Protein AF-A0A7C2RBG1-F1 (afdb_monomer)

Sequence (64 aa):
MGRTRGGLSTKINAVVGRRGLPVRVVLAPGQASDKAAAPDLVDHLRLGRDVVADRGYDSRPSWS

Secondary structure (DSSP, 8-state):
--EETTEE-EEEEEEE-TTS-EEEEEEEETTS-GGGTHHHHHTT----SPPP--GGG-------

Structure (mmCIF, N/CA/C/O backbone):
data_AF-A0A7C2RBG1-F1
#
_entry.id   AF-A0A7C2RBG1-F1
#
loop_
_atom_site.group_PDB
_atom_site.id
_atom_site.type_symbol
_atom_site.label_atom_id
_atom_site.label_alt_id
_atom_site.label_comp_id
_atom_site.label_asym_id
_atom_site.label_entity_id
_atom_site.label_seq_id
_atom_site.pdbx_PDB_ins_code
_atom_site.Cartn_x
_atom_site.Cartn_y
_atom_site.Cartn_z
_atom_site.occupancy
_atom_site.B_iso_or_equiv
_atom_site.auth_seq_id
_atom_site.auth_comp_id
_atom_site.auth_asym_id
_atom_site.auth_atom_id
_atom_site.pdbx_PDB_model_num
ATOM 1 N N . MET A 1 1 ? 10.340 -4.901 -13.606 1.00 52.66 1 MET A N 1
ATOM 2 C CA . MET A 1 1 ? 11.188 -5.255 -12.445 1.00 52.66 1 MET A CA 1
ATOM 3 C C . MET A 1 1 ? 12.003 -4.034 -12.028 1.00 52.66 1 MET A C 1
ATOM 5 O O . MET A 1 1 ? 12.848 -3.591 -12.794 1.00 52.66 1 MET A O 1
ATOM 9 N N . GLY A 1 2 ? 11.668 -3.413 -10.893 1.00 48.09 2 GLY A N 1
ATOM 10 C CA . GLY A 1 2 ? 12.176 -2.090 -10.515 1.00 48.09 2 GLY A CA 1
ATOM 11 C C . GLY A 1 2 ? 13.611 -2.119 -9.977 1.00 48.09 2 GLY A C 1
ATOM 12 O O . GLY A 1 2 ? 13.898 -2.897 -9.075 1.00 48.09 2 GLY A O 1
ATOM 13 N N . ARG A 1 3 ? 14.495 -1.266 -10.512 1.00 54.09 3 ARG A N 1
ATOM 14 C CA . ARG A 1 3 ? 15.905 -1.141 -10.105 1.00 54.09 3 ARG A CA 1
ATOM 15 C C . ARG A 1 3 ? 16.145 0.202 -9.402 1.00 54.09 3 ARG A C 1
ATOM 17 O O . ARG A 1 3 ? 15.913 1.238 -10.015 1.00 54.09 3 ARG A O 1
ATOM 24 N N . THR A 1 4 ? 16.647 0.195 -8.166 1.00 57.72 4 THR A N 1
ATOM 25 C CA . THR A 1 4 ? 17.395 1.335 -7.583 1.00 57.72 4 THR A CA 1
ATOM 26 C C . THR A 1 4 ? 18.893 1.015 -7.581 1.00 57.72 4 THR A C 1
ATOM 28 O O . THR A 1 4 ? 19.288 -0.111 -7.889 1.00 57.72 4 THR A O 1
ATOM 31 N N . ARG A 1 5 ? 19.747 1.983 -7.202 1.00 55.78 5 ARG A N 1
ATOM 32 C CA . ARG A 1 5 ? 21.219 1.835 -7.124 1.00 55.78 5 ARG A CA 1
ATOM 33 C C . ARG A 1 5 ? 21.712 0.640 -6.271 1.00 55.78 5 ARG A C 1
ATOM 35 O O . ARG A 1 5 ? 22.891 0.328 -6.355 1.00 55.78 5 ARG A O 1
ATOM 42 N N . GLY A 1 6 ? 20.845 -0.030 -5.497 1.00 54.62 6 GLY A N 1
ATOM 43 C CA . GLY A 1 6 ? 21.170 -1.176 -4.632 1.00 54.62 6 GLY A CA 1
ATOM 44 C C . GLY A 1 6 ? 20.564 -2.539 -5.022 1.00 54.62 6 GLY A C 1
ATOM 45 O O . GLY A 1 6 ? 20.727 -3.483 -4.259 1.00 54.62 6 GLY A O 1
ATOM 46 N N . GLY A 1 7 ? 19.864 -2.675 -6.160 1.00 63.44 7 GLY A N 1
ATOM 47 C CA . GLY A 1 7 ? 19.309 -3.963 -6.624 1.00 63.44 7 GLY A CA 1
ATOM 48 C C . GLY A 1 7 ? 17.816 -3.946 -6.987 1.00 63.44 7 GLY A C 1
ATOM 49 O O . GLY A 1 7 ? 17.224 -2.885 -7.202 1.00 63.44 7 GLY A O 1
ATOM 50 N N . LEU A 1 8 ? 17.225 -5.146 -7.099 1.00 75.81 8 LEU A N 1
ATOM 51 C CA . LEU A 1 8 ? 15.783 -5.376 -7.279 1.00 75.81 8 LEU A CA 1
ATOM 52 C C . LEU A 1 8 ? 15.074 -5.214 -5.931 1.00 75.81 8 LEU A C 1
ATOM 54 O O . LEU A 1 8 ? 15.302 -6.011 -5.026 1.00 75.81 8 LEU A O 1
ATOM 58 N N . SER A 1 9 ? 14.215 -4.205 -5.796 1.00 84.31 9 SER A N 1
ATOM 59 C CA . SER A 1 9 ? 13.412 -3.994 -4.585 1.00 84.31 9 SER A CA 1
ATOM 60 C C . SER A 1 9 ? 11.918 -4.195 -4.847 1.00 84.31 9 SER A C 1
ATOM 62 O O . SER A 1 9 ? 11.451 -4.099 -5.987 1.00 84.31 9 SER A O 1
ATOM 64 N N . THR A 1 10 ? 11.169 -4.461 -3.777 1.00 91.50 10 THR A N 1
ATOM 65 C CA . THR A 1 10 ? 9.710 -4.641 -3.771 1.00 91.50 10 THR A CA 1
ATOM 66 C C . THR A 1 10 ? 9.100 -3.636 -2.797 1.00 91.50 10 THR A C 1
ATOM 68 O O . THR A 1 10 ? 9.640 -3.423 -1.714 1.00 91.50 10 THR A O 1
ATOM 71 N N . LYS A 1 11 ? 7.983 -3.015 -3.177 1.00 93.12 11 LYS A N 1
ATOM 72 C CA . LYS A 1 11 ? 7.158 -2.166 -2.313 1.00 93.12 11 LYS A CA 1
ATOM 73 C C . LYS A 1 11 ? 6.022 -2.980 -1.711 1.00 93.12 11 LYS A C 1
ATOM 75 O O . LYS A 1 11 ? 5.408 -3.790 -2.405 1.00 93.12 11 LYS A O 1
ATOM 80 N N . ILE A 1 12 ? 5.732 -2.712 -0.444 1.00 95.25 12 ILE A N 1
ATOM 81 C CA . ILE A 1 12 ? 4.552 -3.212 0.258 1.00 95.25 12 ILE A CA 1
ATOM 82 C C . ILE A 1 12 ? 3.642 -2.011 0.484 1.00 95.25 12 ILE A C 1
ATOM 84 O O . ILE A 1 12 ? 3.992 -1.110 1.242 1.00 95.25 12 ILE A O 1
ATOM 88 N N . ASN A 1 13 ? 2.488 -2.003 -0.172 1.00 95.62 13 ASN A N 1
ATOM 89 C CA . ASN A 1 13 ? 1.453 -1.002 0.049 1.00 95.62 13 ASN A CA 1
ATOM 90 C C . ASN A 1 13 ? 0.330 -1.654 0.853 1.00 95.62 13 ASN 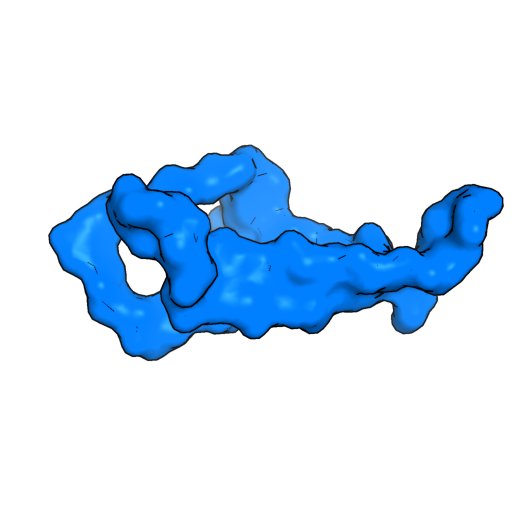A C 1
ATOM 92 O O . ASN A 1 13 ? -0.025 -2.800 0.574 1.00 95.62 13 ASN A O 1
ATOM 96 N N . ALA A 1 14 ? -0.229 -0.961 1.843 1.00 95.81 14 ALA A N 1
ATOM 97 C CA . ALA A 1 14 ? -1.259 -1.539 2.695 1.00 95.81 14 ALA A CA 1
ATOM 98 C C . ALA A 1 14 ? -2.338 -0.526 3.072 1.00 95.81 14 ALA A C 1
ATOM 100 O O . ALA A 1 14 ? -2.041 0.617 3.412 1.00 95.81 14 ALA A O 1
ATOM 101 N N . VAL A 1 15 ? -3.588 -0.990 3.086 1.00 94.94 15 VAL A N 1
ATOM 102 C CA . VAL A 1 15 ? -4.671 -0.320 3.811 1.00 94.94 15 VAL A CA 1
ATOM 103 C C . VAL A 1 15 ? -4.727 -0.930 5.194 1.00 94.94 15 VAL A C 1
ATOM 105 O O . VAL A 1 15 ? -4.764 -2.154 5.332 1.00 94.94 15 VAL A O 1
ATOM 108 N N . VAL A 1 16 ? -4.760 -0.085 6.217 1.00 93.88 16 VAL A N 1
ATOM 109 C CA . VAL A 1 16 ? -4.858 -0.513 7.611 1.00 93.88 16 VAL A CA 1
ATOM 110 C C . VAL A 1 16 ? -6.166 -0.037 8.224 1.00 93.88 16 VAL A C 1
ATOM 112 O O . VAL A 1 16 ? -6.676 1.038 7.911 1.00 93.88 16 VAL A O 1
ATOM 115 N N . GLY A 1 17 ? -6.726 -0.849 9.115 1.00 91.00 17 GLY A N 1
ATOM 116 C CA . GLY A 1 17 ? -7.872 -0.446 9.919 1.00 91.00 17 GLY A CA 1
ATOM 117 C C . GLY A 1 17 ? -7.461 0.496 11.052 1.00 91.00 17 GLY A C 1
ATOM 118 O O . GLY A 1 17 ? -6.281 0.707 11.322 1.00 91.00 17 GLY A O 1
ATOM 119 N N . ARG A 1 18 ? -8.442 0.982 11.821 1.00 89.31 18 ARG A N 1
ATOM 120 C CA . ARG A 1 18 ? -8.234 1.919 12.947 1.00 89.31 18 ARG A CA 1
ATOM 121 C C . ARG A 1 18 ? -7.213 1.459 14.003 1.00 89.31 18 ARG A C 1
ATOM 123 O O . ARG A 1 18 ? -6.668 2.283 14.721 1.00 89.31 18 ARG A O 1
ATOM 130 N N . ARG A 1 19 ? -6.978 0.150 14.128 1.00 92.88 19 ARG A N 1
ATOM 131 C CA . ARG A 1 19 ? -6.011 -0.440 15.075 1.00 92.88 19 ARG A CA 1
ATOM 132 C C . ARG A 1 19 ? -4.608 -0.627 14.477 1.00 92.88 19 ARG A C 1
ATOM 134 O O . ARG A 1 19 ? -3.787 -1.292 15.090 1.00 92.88 19 ARG A O 1
ATOM 141 N N . GLY A 1 20 ? -4.362 -0.135 13.262 1.00 91.88 20 GLY A N 1
ATOM 142 C CA . GLY A 1 20 ? -3.101 -0.331 12.540 1.00 91.88 20 GLY A CA 1
ATOM 143 C C . GLY A 1 20 ? -2.924 -1.724 11.928 1.00 91.88 20 GLY A C 1
ATOM 144 O O . GLY A 1 20 ? -1.881 -2.007 11.351 1.00 91.88 20 GLY A O 1
ATOM 145 N N . LEU A 1 21 ? -3.929 -2.600 12.023 1.00 94.81 21 LEU A 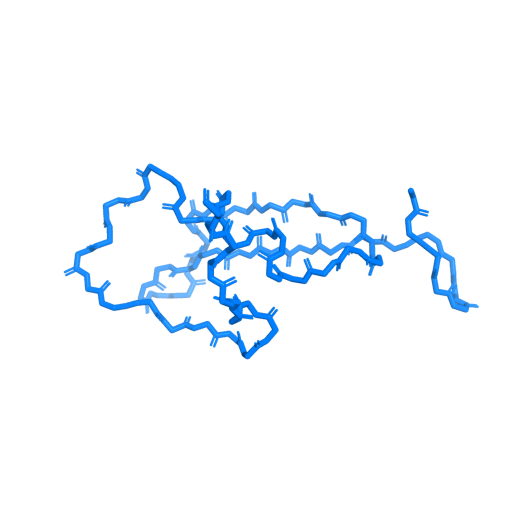N 1
ATOM 146 C CA . LEU A 1 21 ? -3.870 -3.933 11.425 1.00 94.81 21 LEU A CA 1
ATOM 147 C C . LEU A 1 21 ? -4.135 -3.857 9.914 1.00 94.81 21 LEU A C 1
ATOM 149 O O . LEU A 1 21 ? -5.124 -3.222 9.527 1.00 94.81 21 LEU A O 1
ATOM 153 N N . PRO A 1 22 ? -3.316 -4.513 9.071 1.00 93.38 22 PRO A N 1
ATOM 154 C CA . PRO A 1 22 ? -3.554 -4.582 7.634 1.00 93.38 22 PRO A CA 1
ATOM 155 C C . PRO A 1 22 ? -4.915 -5.203 7.305 1.00 93.38 22 PRO A C 1
ATOM 157 O O . PRO A 1 22 ? -5.267 -6.267 7.809 1.00 93.38 22 PRO A O 1
ATOM 160 N N . VAL A 1 23 ? -5.666 -4.524 6.444 1.00 93.19 23 VAL A N 1
ATOM 161 C CA . VAL A 1 23 ? -6.925 -4.984 5.836 1.00 93.19 23 VAL A CA 1
ATOM 162 C C . VAL A 1 23 ? -6.656 -5.542 4.440 1.00 93.19 23 VAL A C 1
ATOM 164 O O . VAL A 1 23 ? -7.260 -6.533 4.041 1.00 93.19 23 VAL A O 1
ATOM 167 N N . ARG A 1 24 ? -5.726 -4.919 3.707 1.00 94.25 24 ARG A N 1
ATOM 168 C CA . ARG A 1 24 ? -5.282 -5.351 2.380 1.00 94.25 24 ARG A CA 1
ATOM 169 C C . ARG A 1 24 ? -3.816 -4.993 2.181 1.00 94.25 24 ARG A C 1
ATOM 171 O O . ARG A 1 24 ? -3.378 -3.948 2.655 1.00 94.25 24 ARG A O 1
ATOM 178 N N . VAL A 1 25 ? -3.092 -5.847 1.459 1.00 95.44 25 VAL A N 1
ATOM 179 C CA . VAL A 1 25 ? -1.692 -5.641 1.075 1.00 95.44 25 VAL A CA 1
ATOM 180 C C . VAL A 1 25 ? -1.543 -5.849 -0.430 1.00 95.44 25 VAL A C 1
ATOM 182 O O . VAL A 1 25 ? -2.028 -6.844 -0.963 1.00 95.44 25 VAL A O 1
ATOM 185 N N . VAL A 1 26 ? -0.853 -4.925 -1.098 1.00 95.06 26 VAL A N 1
ATOM 186 C CA . VAL A 1 26 ? -0.513 -4.982 -2.525 1.00 95.06 26 VAL A CA 1
ATOM 187 C C . VAL A 1 26 ? 1.002 -4.881 -2.672 1.00 95.06 26 VAL A C 1
ATOM 189 O O . VAL A 1 26 ? 1.627 -3.918 -2.216 1.00 95.06 26 VAL A O 1
ATOM 192 N N . LEU A 1 27 ? 1.597 -5.883 -3.320 1.00 94.62 27 LEU A N 1
ATOM 193 C CA . LEU A 1 27 ? 3.018 -5.894 -3.652 1.00 94.62 27 LEU A CA 1
ATOM 194 C C . LEU A 1 27 ? 3.236 -5.251 -5.018 1.00 94.62 27 LEU A C 1
ATOM 196 O O . LEU A 1 27 ? 2.547 -5.579 -5.980 1.00 94.62 27 LEU A O 1
ATOM 200 N N . ALA A 1 28 ? 4.230 -4.374 -5.113 1.00 91.25 28 ALA A N 1
ATOM 201 C CA . ALA A 1 28 ? 4.590 -3.729 -6.369 1.00 91.25 28 ALA A CA 1
ATOM 202 C C . ALA A 1 28 ? 6.110 -3.736 -6.580 1.00 91.25 28 ALA A C 1
ATOM 204 O O . ALA A 1 28 ? 6.874 -3.793 -5.612 1.00 91.25 28 ALA A O 1
ATOM 205 N N . PRO A 1 29 ? 6.596 -3.640 -7.828 1.00 92.12 29 PRO A N 1
ATOM 206 C CA . PRO A 1 29 ? 8.010 -3.397 -8.076 1.00 92.12 29 PRO A CA 1
ATOM 207 C C . PRO A 1 29 ? 8.492 -2.134 -7.353 1.00 92.12 29 PRO A C 1
ATOM 209 O O . PRO A 1 29 ? 7.778 -1.139 -7.286 1.00 92.12 29 PRO A O 1
ATOM 212 N N . GLY A 1 30 ? 9.743 -2.123 -6.899 1.00 91.44 30 GLY A N 1
ATOM 213 C CA . GLY A 1 30 ? 10.327 -1.012 -6.143 1.00 91.44 30 GLY A CA 1
ATOM 214 C C . GLY A 1 30 ? 10.285 0.355 -6.831 1.00 91.44 30 GLY A C 1
ATOM 215 O O . GLY A 1 30 ? 10.327 1.382 -6.166 1.00 91.44 30 GLY A O 1
ATOM 216 N N . GLN A 1 31 ? 10.203 0.371 -8.163 1.00 90.12 31 GLN A N 1
ATOM 217 C CA . GLN A 1 31 ? 10.099 1.591 -8.975 1.00 90.12 31 GLN A CA 1
ATOM 218 C C . GLN A 1 31 ? 8.658 1.982 -9.318 1.00 90.12 31 GLN A C 1
ATOM 220 O O . GLN A 1 31 ? 8.447 3.013 -9.948 1.00 90.12 31 GLN A O 1
ATOM 225 N N . ALA A 1 32 ? 7.668 1.164 -8.957 1.00 91.62 32 ALA A N 1
ATOM 226 C CA . ALA A 1 32 ? 6.273 1.499 -9.197 1.00 91.62 32 ALA A CA 1
ATOM 227 C C . ALA A 1 32 ? 5.887 2.737 -8.377 1.00 91.62 32 ALA A C 1
ATOM 229 O O . ALA A 1 32 ? 6.345 2.913 -7.248 1.00 91.62 32 ALA A O 1
ATOM 230 N N . SER A 1 33 ? 5.063 3.606 -8.954 1.00 92.06 33 SER A N 1
ATOM 231 C CA . SER A 1 33 ? 4.528 4.777 -8.257 1.00 92.06 33 SER A CA 1
ATOM 232 C C . SER A 1 33 ? 3.440 4.349 -7.269 1.00 92.06 33 SER A C 1
ATOM 234 O O . SER A 1 33 ? 2.632 3.489 -7.607 1.00 92.06 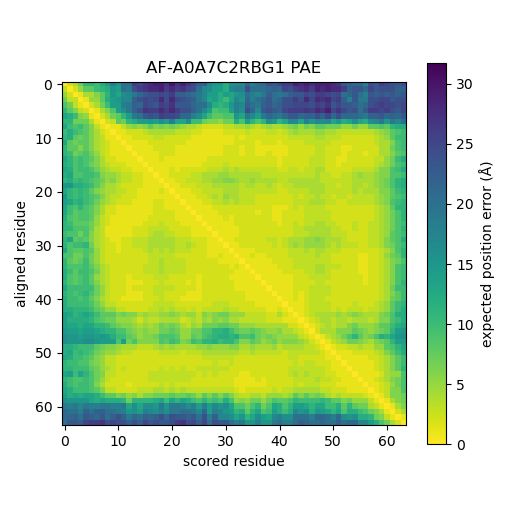33 SER A O 1
ATOM 236 N N . ASP A 1 34 ? 3.393 4.949 -6.078 1.00 93.12 34 ASP A N 1
ATOM 237 C CA . ASP A 1 34 ? 2.468 4.521 -5.014 1.00 93.12 34 ASP A CA 1
ATOM 238 C C . ASP A 1 34 ? 0.999 4.766 -5.400 1.00 93.12 34 ASP A C 1
ATOM 240 O O . ASP A 1 34 ? 0.153 3.897 -5.197 1.00 93.12 34 ASP A O 1
ATOM 244 N N . LYS A 1 35 ? 0.703 5.864 -6.114 1.00 93.38 35 LYS A N 1
ATOM 245 C CA . LYS A 1 35 ? -0.627 6.119 -6.701 1.00 93.38 35 LYS A CA 1
ATOM 246 C C . LYS A 1 35 ? -1.140 5.000 -7.609 1.00 93.38 35 LYS A C 1
ATOM 248 O O . LYS A 1 35 ? -2.347 4.831 -7.721 1.00 93.38 35 LYS A O 1
ATOM 253 N N . ALA A 1 36 ? -0.255 4.232 -8.252 1.00 92.50 36 ALA A N 1
ATOM 254 C CA . ALA A 1 36 ? -0.674 3.126 -9.112 1.00 92.50 36 ALA A CA 1
ATOM 255 C C . ALA A 1 36 ? -1.245 1.951 -8.302 1.00 92.50 36 ALA A C 1
ATOM 257 O O . ALA A 1 36 ? -2.027 1.180 -8.839 1.00 92.50 36 ALA A O 1
ATOM 258 N N . ALA A 1 37 ? -0.887 1.836 -7.018 1.00 93.44 37 ALA A N 1
ATOM 259 C CA . ALA A 1 37 ? -1.446 0.841 -6.109 1.00 93.44 37 ALA A CA 1
ATOM 260 C C . ALA A 1 37 ? -2.737 1.322 -5.420 1.00 93.44 37 ALA A C 1
ATOM 262 O O . ALA A 1 37 ? -3.448 0.503 -4.844 1.00 93.44 37 ALA A O 1
ATOM 263 N N . ALA A 1 38 ? -3.050 2.626 -5.454 1.00 92.56 38 ALA A N 1
ATOM 264 C CA . ALA A 1 38 ? -4.195 3.195 -4.738 1.00 92.56 38 ALA A CA 1
ATOM 265 C C . ALA A 1 38 ? -5.545 2.554 -5.120 1.00 92.56 38 ALA A C 1
ATOM 267 O O . ALA A 1 38 ? -6.284 2.209 -4.198 1.00 92.56 38 ALA A O 1
ATOM 268 N N . PRO A 1 39 ? -5.871 2.332 -6.414 1.00 91.94 39 PRO A N 1
ATOM 269 C CA . PRO A 1 39 ? -7.124 1.683 -6.799 1.00 91.94 39 PRO A CA 1
ATOM 270 C C . PRO A 1 39 ? -7.250 0.277 -6.207 1.00 91.94 39 PRO A C 1
ATOM 272 O O . PRO A 1 39 ? -8.210 0.005 -5.496 1.00 91.94 39 PRO A O 1
ATOM 275 N N . ASP A 1 40 ? -6.234 -0.570 -6.386 1.00 93.19 40 ASP A N 1
ATOM 276 C CA . ASP A 1 40 ? -6.228 -1.959 -5.898 1.00 93.19 40 ASP A CA 1
ATOM 277 C C . ASP A 1 40 ? -6.320 -2.058 -4.367 1.00 93.19 40 ASP A C 1
ATOM 279 O O . ASP A 1 40 ? -6.814 -3.046 -3.816 1.00 93.19 40 ASP A O 1
ATOM 283 N N . LEU A 1 41 ? -5.815 -1.041 -3.664 1.00 93.19 41 LEU A N 1
ATOM 284 C CA . LEU A 1 41 ? -5.841 -0.955 -2.208 1.00 93.19 41 LEU A CA 1
ATOM 285 C C . LEU A 1 41 ? -7.247 -0.705 -1.660 1.00 93.19 41 LEU A C 1
ATOM 287 O O . LEU A 1 41 ? -7.597 -1.277 -0.626 1.00 93.19 41 LEU A O 1
ATOM 291 N N . VAL A 1 42 ? -8.035 0.140 -2.324 1.00 91.00 42 VAL A N 1
ATOM 292 C CA . VAL A 1 42 ? -9.384 0.511 -1.866 1.00 91.00 42 VAL A CA 1
ATOM 293 C C . VAL A 1 42 ? -10.493 -0.260 -2.569 1.00 91.00 42 VAL A C 1
ATOM 295 O O . VAL A 1 42 ? -11.633 -0.242 -2.102 1.00 91.00 42 VAL A O 1
ATOM 298 N N . ASP A 1 43 ? -10.169 -0.962 -3.652 1.00 90.94 43 ASP A N 1
ATOM 299 C CA . ASP A 1 43 ? -11.139 -1.722 -4.418 1.00 90.94 43 ASP A CA 1
ATOM 300 C C . ASP A 1 43 ? -11.865 -2.764 -3.554 1.00 90.94 43 ASP A C 1
ATOM 302 O O . ASP A 1 43 ? -11.291 -3.448 -2.692 1.00 90.94 43 ASP A O 1
ATOM 306 N N . HIS A 1 44 ? -13.178 -2.831 -3.764 1.00 85.56 44 HIS A N 1
ATOM 307 C CA . HIS A 1 44 ? -14.137 -3.628 -3.000 1.00 85.56 44 HIS A CA 1
ATOM 308 C C . HIS A 1 44 ? -14.148 -3.402 -1.473 1.00 85.56 44 HIS A C 1
ATOM 310 O O . HIS A 1 44 ? -14.874 -4.102 -0.757 1.00 85.56 44 HIS A O 1
ATOM 316 N N . LEU A 1 45 ? -13.400 -2.427 -0.939 1.00 88.50 45 LEU A N 1
ATOM 317 C CA . LEU A 1 45 ? -13.495 -2.053 0.467 1.00 88.50 45 LEU A CA 1
ATOM 318 C C . LEU A 1 45 ? -14.717 -1.162 0.680 1.00 88.50 45 LEU A C 1
ATOM 320 O O . LEU A 1 45 ? -14.904 -0.136 0.030 1.00 88.50 45 LEU A O 1
ATOM 324 N N . ARG A 1 46 ? -15.547 -1.525 1.661 1.00 86.06 46 ARG A N 1
ATOM 325 C CA . ARG A 1 46 ? -16.602 -0.636 2.154 1.00 86.06 46 ARG A CA 1
ATOM 326 C C . ARG A 1 46 ? -15.965 0.471 2.988 1.00 86.06 46 ARG A C 1
ATOM 328 O O . ARG A 1 46 ? -15.802 0.332 4.201 1.00 86.06 46 ARG A O 1
ATOM 335 N N . LEU A 1 47 ? -15.590 1.561 2.326 1.00 79.62 47 LEU A N 1
ATOM 336 C CA . LEU A 1 47 ? -15.080 2.762 2.975 1.00 79.62 47 LEU A CA 1
ATOM 337 C C . LEU A 1 47 ? -16.237 3.471 3.683 1.00 79.62 47 LEU A C 1
ATOM 339 O O . LEU A 1 47 ? -17.013 4.201 3.080 1.00 79.62 47 LEU A O 1
ATOM 343 N N . GLY A 1 48 ? -16.396 3.203 4.979 1.00 78.19 48 GLY A N 1
ATOM 344 C CA . GLY A 1 48 ? -17.443 3.832 5.790 1.00 78.19 48 GLY A CA 1
ATOM 345 C C . GLY A 1 48 ? -17.147 5.283 6.186 1.00 78.19 48 GLY A C 1
ATOM 346 O O . GLY A 1 48 ? -17.977 5.890 6.859 1.00 78.19 48 GLY A O 1
ATOM 347 N N . ARG A 1 49 ? -15.951 5.796 5.858 1.00 81.56 49 ARG A N 1
ATOM 348 C CA . ARG A 1 49 ? -15.423 7.141 6.153 1.00 81.56 49 ARG A CA 1
ATOM 349 C C . ARG A 1 49 ? -14.302 7.483 5.167 1.00 81.56 49 ARG A C 1
ATOM 351 O O . ARG A 1 49 ? -13.861 6.609 4.418 1.00 81.56 49 ARG A O 1
ATOM 358 N N . ASP A 1 50 ? -13.805 8.713 5.254 1.00 87.31 50 ASP A N 1
ATOM 359 C CA . ASP A 1 50 ? -12.618 9.167 4.533 1.00 87.31 50 ASP A CA 1
ATOM 360 C C . ASP A 1 50 ? -11.392 8.292 4.831 1.00 87.31 50 ASP A C 1
ATOM 362 O O . ASP A 1 50 ? -11.187 7.814 5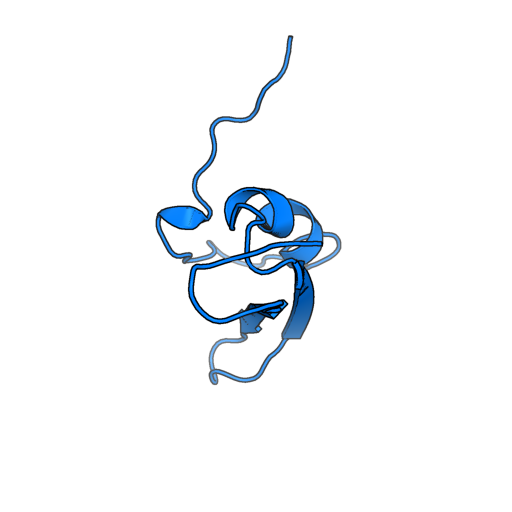.953 1.00 87.31 50 ASP A O 1
ATOM 366 N N . VAL A 1 51 ? -10.561 8.107 3.806 1.00 88.50 51 VAL A N 1
ATOM 367 C CA . VAL A 1 51 ? -9.278 7.408 3.897 1.00 88.50 51 VAL A CA 1
ATOM 368 C C . VAL A 1 51 ? -8.168 8.446 3.954 1.00 88.50 51 VAL A C 1
ATOM 370 O O . VAL A 1 51 ? -8.116 9.355 3.130 1.00 88.50 51 VAL A O 1
ATOM 373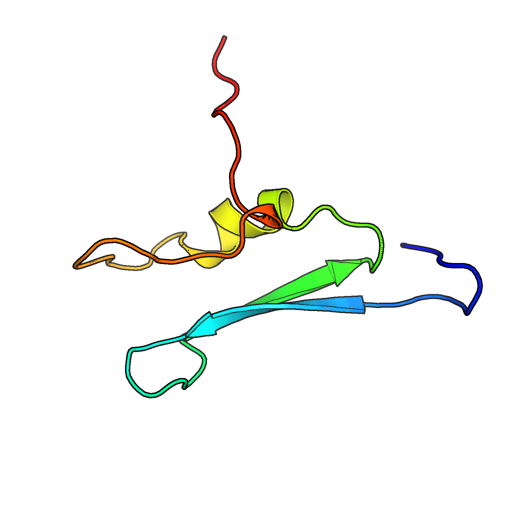 N N . VAL A 1 52 ? -7.260 8.291 4.913 1.00 92.56 52 VAL A N 1
ATOM 374 C CA . VAL A 1 52 ? -6.029 9.083 4.982 1.00 92.56 52 VAL A CA 1
ATOM 375 C C . VAL A 1 52 ? -4.916 8.281 4.325 1.00 92.56 52 VAL A C 1
ATOM 377 O O . VAL A 1 52 ? -4.696 7.123 4.678 1.00 92.56 52 VAL A O 1
ATOM 380 N N . ALA A 1 53 ? -4.213 8.897 3.381 1.00 93.06 53 ALA A N 1
ATOM 381 C CA . ALA A 1 53 ? -3.101 8.287 2.669 1.00 93.06 53 ALA A CA 1
ATOM 382 C C . ALA A 1 53 ? -1.919 9.258 2.579 1.00 93.06 53 ALA A C 1
ATOM 384 O O . ALA A 1 53 ? -2.074 10.469 2.743 1.00 93.06 53 ALA A O 1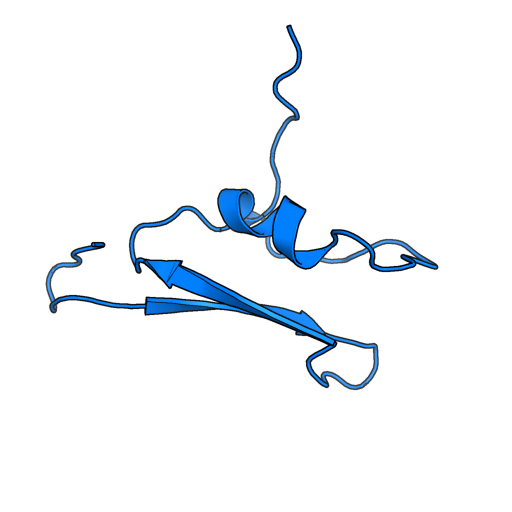
ATOM 385 N N . ASP A 1 54 ? -0.731 8.717 2.311 1.00 93.62 54 ASP A N 1
ATOM 386 C CA . ASP A 1 54 ? 0.430 9.528 1.945 1.00 93.62 54 ASP A CA 1
ATOM 387 C C . ASP A 1 54 ? 0.144 10.296 0.639 1.00 93.62 54 ASP A C 1
ATOM 389 O O . ASP A 1 54 ? -0.560 9.808 -0.247 1.00 93.62 54 ASP A O 1
ATOM 393 N N . ARG A 1 55 ? 0.746 11.479 0.485 1.00 94.19 55 ARG A N 1
ATOM 394 C CA . ARG A 1 55 ? 0.695 12.297 -0.732 1.00 94.19 55 ARG A CA 1
ATOM 395 C C . ARG A 1 55 ? 1.108 11.506 -1.976 1.00 94.19 55 ARG A C 1
ATOM 397 O O . ARG A 1 55 ? 0.607 11.792 -3.055 1.00 94.19 55 ARG A O 1
ATOM 404 N N . GLY A 1 56 ? 1.986 10.510 -1.843 1.00 93.00 56 GLY A N 1
ATOM 405 C CA . GLY A 1 56 ? 2.368 9.624 -2.949 1.00 93.00 56 GLY A CA 1
ATOM 406 C C . GLY A 1 56 ? 1.201 8.853 -3.590 1.00 93.00 56 GLY A C 1
ATOM 407 O O . GLY A 1 56 ? 1.321 8.445 -4.747 1.00 93.00 56 GLY A O 1
ATOM 408 N N . TYR A 1 57 ? 0.083 8.686 -2.873 1.00 93.06 57 TYR A N 1
ATOM 409 C CA . TYR A 1 57 ? -1.149 8.065 -3.371 1.00 93.06 57 TYR A CA 1
ATOM 410 C C . TYR A 1 57 ? -2.132 9.062 -3.996 1.00 93.06 57 TYR A C 1
ATOM 412 O O . TYR A 1 57 ? -3.077 8.635 -4.659 1.00 93.06 57 TYR A O 1
ATOM 420 N N . ASP A 1 58 ? -1.923 10.369 -3.814 1.00 91.31 58 ASP A N 1
ATOM 421 C CA . ASP A 1 58 ? -2.773 11.384 -4.428 1.00 91.31 58 ASP A CA 1
ATOM 422 C C . ASP A 1 58 ? -2.589 11.373 -5.951 1.00 91.31 58 ASP A C 1
ATOM 424 O O . ASP A 1 58 ? -1.473 11.379 -6.489 1.00 91.31 58 ASP A O 1
ATOM 428 N N . SER A 1 59 ? -3.705 11.325 -6.670 1.00 85.44 59 SER A N 1
ATOM 429 C CA . SER A 1 59 ? -3.704 11.361 -8.122 1.00 85.44 59 SER A CA 1
ATOM 430 C C . SER A 1 59 ? -4.961 12.024 -8.643 1.00 85.44 59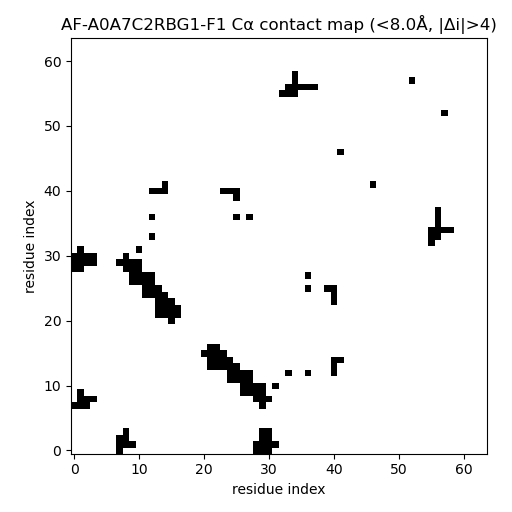 SER A C 1
ATOM 432 O O . SER A 1 59 ? -6.068 11.785 -8.164 1.00 85.44 59 SER A O 1
ATOM 434 N N . ARG A 1 60 ? -4.786 12.859 -9.670 1.00 79.94 60 ARG A N 1
ATOM 435 C CA . ARG A 1 60 ? -5.928 13.331 -10.440 1.00 79.94 60 ARG A CA 1
ATOM 43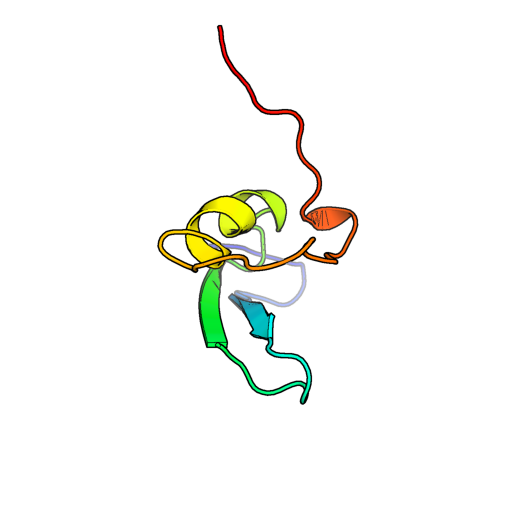6 C C . ARG A 1 60 ? -6.435 12.166 -11.281 1.00 79.94 60 ARG A C 1
ATOM 438 O O . ARG A 1 60 ? -5.629 11.572 -12.002 1.00 79.94 60 ARG A O 1
ATOM 445 N N . PRO A 1 61 ? -7.729 11.849 -11.215 1.00 63.97 61 PRO A N 1
ATOM 446 C CA . PRO A 1 61 ? -8.288 10.852 -12.100 1.00 63.97 61 PRO A CA 1
ATOM 447 C C . PRO A 1 61 ? -8.149 11.335 -13.549 1.00 63.97 61 PRO A C 1
ATOM 449 O O . PRO A 1 61 ? -8.472 12.475 -13.881 1.00 63.97 61 PRO A O 1
ATOM 452 N N . SER A 1 62 ? -7.590 10.481 -14.402 1.00 59.38 62 SER A N 1
ATOM 453 C CA . SER A 1 62 ? -7.452 10.738 -15.832 1.00 59.38 62 SER A CA 1
ATOM 454 C C . SER A 1 62 ? -8.679 10.179 -16.547 1.00 59.38 62 SER A C 1
ATOM 456 O O . SER A 1 62 ? -8.653 9.040 -17.006 1.00 59.38 62 SER A O 1
ATOM 458 N N . TRP A 1 63 ? -9.767 10.942 -16.605 1.00 56.09 63 TRP A N 1
ATOM 459 C CA . TRP A 1 63 ? -10.824 10.687 -17.583 1.00 56.09 63 TRP A CA 1
ATOM 460 C C . TRP A 1 63 ? -10.686 11.674 -18.745 1.00 56.09 63 TRP A C 1
ATOM 462 O O . TRP A 1 63 ? -10.505 12.876 -18.536 1.00 56.09 63 TRP A O 1
ATOM 472 N N . SER A 1 64 ? -10.740 11.130 -19.959 1.00 43.00 64 SER A N 1
ATOM 473 C CA . SER A 1 64 ? -11.100 11.813 -21.205 1.00 43.00 64 SER A CA 1
ATOM 474 C C . SER A 1 64 ? -12.497 11.367 -21.592 1.00 43.00 64 SER A C 1
ATOM 476 O O . SER A 1 64 ? -12.698 10.130 -21.538 1.00 43.00 64 SER A O 1
#

Foldseek 3Di:
DDDDPPGWDKDWDFDADPVRHGPDIDIDTPPDQNLVCLCVRCPPPPPPDDDDDPPSNDDDDDDD

Radius of gyration: 13.3 Å; Cα contacts (8 Å, |Δi|>4): 78; chains: 1; bounding box: 39×19×36 Å

Mean predicted aligned error: 6.57 Å

Solvent-accessible surface area (backbone atoms 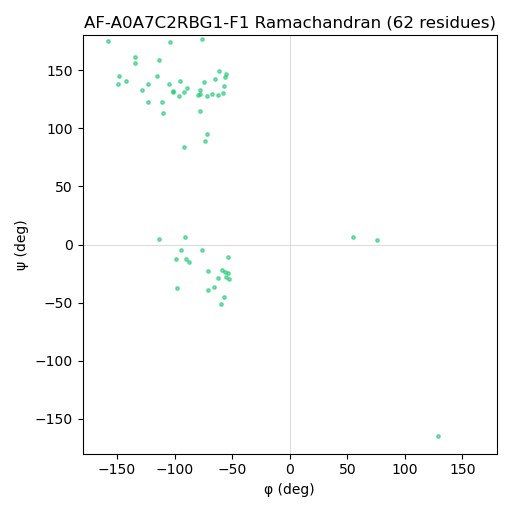only — not comparable to full-atom values): 4301 Å² total; per-residue (Å²): 133,19,71,57,103,87,45,82,44,72,39,81,44,69,36,58,47,98,86,70,48,76,76,39,78,49,80,41,44,48,64,58,60,57,36,77,49,43,60,76,53,52,58,95,54,86,73,90,62,89,84,88,74,61,74,64,44,63,72,82,84,88,80,132

Nearest PDB structures (foldseek):
  7vlj-assembly1_B  TM=5.232E-01  e=1.913E+00  Entamoeba histolytica
  7slt-assembly1_C  TM=5.218E-01  e=2.517E+00  Locusta migratoria
  1ihr-assembly1_A  TM=2.367E-01  e=1.558E+00  Escherichia coli

pLDDT: mean 84.69, std 14.23, range [43.0, 95.81]